Protein AF-A0A8S3C7L0-F1 (afdb_monomer_lite)

Foldseek 3Di:
DVVVVVQLVVLLCCLCPVVVADPVVVPDPHDPVRSVVSSVVSSVVVDPPDQADQDDDPPDRDGDHDGDD

Sequence (69 aa):
LDQHCSVMKKAVLSTIQEHNIKTADIGGTATTTQFIECVLNEIVKMTPTIGFHYEMQKPTLTFRYKNID

Structure (mmCIF, N/CA/C/O backbone):
data_AF-A0A8S3C7L0-F1
#
_entry.id   AF-A0A8S3C7L0-F1
#
loop_
_atom_site.group_PDB
_atom_site.id
_atom_site.type_symbol
_atom_site.label_atom_id
_atom_site.label_alt_id
_atom_site.label_comp_id
_atom_site.label_asym_id
_atom_site.label_entity_id
_atom_site.label_seq_id
_atom_site.pdbx_PDB_ins_code
_atom_site.Cartn_x
_atom_site.Cartn_y
_atom_site.Cartn_z
_atom_site.occupancy
_atom_site.B_iso_or_equiv
_atom_site.auth_seq_id
_atom_site.auth_comp_id
_atom_site.auth_asym_id
_atom_site.auth_atom_id
_atom_site.pdbx_PDB_model_num
ATOM 1 N N . LEU A 1 1 ? 0.785 0.091 -20.539 1.00 73.81 1 LEU A N 1
ATOM 2 C CA . LEU A 1 1 ? -0.411 0.062 -19.666 1.00 73.81 1 LEU A CA 1
ATOM 3 C C . LEU A 1 1 ? -0.348 -1.123 -18.704 1.00 73.81 1 LEU A C 1
ATOM 5 O O . LEU A 1 1 ? -0.329 -0.903 -17.501 1.00 73.81 1 LEU A O 1
ATOM 9 N N . ASP A 1 2 ? -0.180 -2.341 -19.219 1.00 89.62 2 ASP A N 1
ATOM 10 C CA . ASP A 1 2 ? -0.160 -3.589 -18.432 1.00 89.62 2 ASP A CA 1
ATOM 11 C C . ASP A 1 2 ? 0.853 -3.603 -17.282 1.00 89.62 2 ASP A C 1
ATOM 13 O O . ASP A 1 2 ? 0.552 -4.062 -16.180 1.00 89.62 2 ASP A O 1
ATOM 17 N N . GLN A 1 3 ? 2.040 -3.032 -17.501 1.00 86.19 3 GLN A N 1
ATOM 18 C CA . GLN A 1 3 ? 3.058 -2.921 -16.458 1.00 86.19 3 GLN A CA 1
ATOM 19 C C . GLN A 1 3 ? 2.598 -2.048 -15.280 1.00 86.19 3 GLN A C 1
ATOM 21 O O . GLN A 1 3 ? 2.794 -2.436 -14.131 1.00 86.19 3 GLN A O 1
ATOM 26 N N . HIS A 1 4 ? 1.936 -0.915 -15.538 1.00 87.06 4 HIS A N 1
ATOM 27 C CA . HIS A 1 4 ? 1.417 -0.045 -14.476 1.00 87.06 4 HIS A CA 1
ATOM 28 C C . HIS A 1 4 ? 0.307 -0.736 -13.681 1.00 87.06 4 HIS A C 1
ATOM 30 O O . HIS A 1 4 ? 0.329 -0.713 -12.452 1.00 87.06 4 HIS A O 1
ATOM 36 N N . CYS A 1 5 ? -0.614 -1.421 -14.368 1.00 93.19 5 CYS A N 1
ATOM 37 C CA . CYS A 1 5 ? -1.659 -2.208 -13.716 1.00 93.19 5 CYS A CA 1
ATOM 38 C C . CYS A 1 5 ? -1.066 -3.319 -12.834 1.00 93.19 5 CYS A C 1
ATOM 40 O O . CYS A 1 5 ? -1.538 -3.543 -11.720 1.00 93.19 5 CYS A O 1
ATOM 42 N N . SER A 1 6 ? -0.007 -3.988 -13.305 1.00 94.81 6 SER A N 1
ATOM 43 C CA . SER A 1 6 ? 0.694 -5.030 -12.548 1.00 94.81 6 SER A CA 1
ATOM 44 C C . SER A 1 6 ? 1.353 -4.478 -11.281 1.00 94.81 6 SER A C 1
ATOM 46 O O . SER A 1 6 ? 1.188 -5.058 -10.209 1.00 94.81 6 SER A O 1
ATOM 48 N N . VAL A 1 7 ? 2.033 -3.330 -11.375 1.00 94.62 7 VAL A N 1
ATOM 49 C CA . VAL A 1 7 ? 2.647 -2.658 -10.217 1.00 94.62 7 VAL A CA 1
ATOM 50 C C . VAL A 1 7 ? 1.590 -2.255 -9.191 1.00 94.62 7 VAL A C 1
ATOM 52 O O . VAL A 1 7 ? 1.720 -2.606 -8.022 1.00 94.62 7 VAL A O 1
ATOM 55 N N . MET A 1 8 ? 0.507 -1.598 -9.618 1.00 96.00 8 MET A N 1
ATOM 56 C CA . MET A 1 8 ? -0.579 -1.197 -8.714 1.00 96.00 8 MET A CA 1
ATOM 57 C C . MET A 1 8 ? -1.212 -2.399 -8.008 1.00 96.00 8 MET A C 1
ATOM 59 O O . MET A 1 8 ? -1.414 -2.373 -6.796 1.00 96.00 8 MET A O 1
ATOM 63 N N . LYS A 1 9 ? -1.477 -3.483 -8.749 1.00 97.44 9 LYS A N 1
ATOM 64 C CA . LYS A 1 9 ? -2.022 -4.718 -8.177 1.00 97.44 9 LYS A CA 1
ATOM 65 C C . LYS A 1 9 ? -1.077 -5.320 -7.134 1.00 97.44 9 LYS A C 1
ATOM 67 O O . LYS A 1 9 ? -1.534 -5.709 -6.063 1.00 97.44 9 LYS A O 1
ATOM 72 N N . LYS A 1 10 ? 0.222 -5.405 -7.436 1.00 97.38 10 LYS A N 1
ATOM 73 C CA . LYS A 1 10 ? 1.227 -5.942 -6.507 1.00 97.38 10 LYS A CA 1
ATOM 74 C C . LYS A 1 10 ? 1.359 -5.091 -5.249 1.00 97.38 10 LYS A C 1
ATOM 76 O O . LYS A 1 10 ? 1.393 -5.658 -4.165 1.00 97.38 10 LYS A O 1
ATOM 81 N N . ALA A 1 11 ? 1.366 -3.766 -5.385 1.00 97.81 11 ALA A N 1
ATOM 82 C CA . ALA A 1 11 ? 1.450 -2.856 -4.249 1.00 97.81 11 ALA A CA 1
ATOM 83 C C . ALA A 1 11 ? 0.274 -3.047 -3.280 1.00 97.81 11 ALA A C 1
ATOM 85 O O . ALA A 1 11 ? 0.488 -3.247 -2.089 1.00 97.81 11 ALA A O 1
ATOM 86 N N . VAL A 1 12 ? -0.960 -3.099 -3.796 1.00 98.00 12 VAL A N 1
ATOM 87 C CA . VAL A 1 12 ? -2.154 -3.359 -2.971 1.00 98.00 12 VAL A CA 1
ATOM 88 C C . VAL A 1 12 ? -2.077 -4.725 -2.280 1.00 98.00 12 VAL A C 1
ATOM 90 O O . VAL A 1 12 ? -2.387 -4.834 -1.094 1.00 98.00 12 VAL A O 1
ATOM 93 N N . LEU A 1 13 ? -1.646 -5.770 -2.996 1.00 98.19 13 LEU A N 1
ATOM 94 C CA . LEU A 1 13 ? -1.501 -7.105 -2.412 1.00 98.19 13 LEU A CA 1
ATOM 95 C C . LEU A 1 13 ? -0.431 -7.144 -1.315 1.00 98.19 13 LEU A C 1
ATOM 97 O O . LEU A 1 13 ? -0.710 -7.692 -0.254 1.00 98.19 13 LEU A O 1
ATOM 101 N N . SER A 1 14 ? 0.736 -6.525 -1.522 1.00 97.94 14 SER A N 1
ATOM 102 C CA . SER A 1 14 ? 1.791 -6.431 -0.502 1.00 97.94 14 SER A CA 1
ATOM 103 C C . SER A 1 14 ? 1.296 -5.682 0.741 1.00 97.94 14 SER A C 1
ATOM 105 O O . SER A 1 14 ? 1.428 -6.189 1.856 1.00 97.94 14 SER A O 1
ATOM 107 N N . THR A 1 15 ? 0.609 -4.542 0.580 1.00 98.31 15 THR A N 1
ATOM 108 C CA . THR A 1 15 ? -0.001 -3.801 1.701 1.00 98.31 15 THR A CA 1
ATOM 109 C C . THR A 1 15 ? -0.921 -4.685 2.554 1.00 98.31 15 THR A C 1
ATOM 111 O O . THR A 1 15 ? -0.840 -4.663 3.784 1.00 98.31 15 THR A O 1
ATOM 114 N N . ILE A 1 16 ? -1.767 -5.502 1.918 1.00 98.00 16 ILE A N 1
ATOM 115 C CA . ILE A 1 16 ? -2.736 -6.360 2.618 1.00 98.00 16 ILE A CA 1
ATOM 116 C C . ILE A 1 16 ? -2.079 -7.614 3.213 1.00 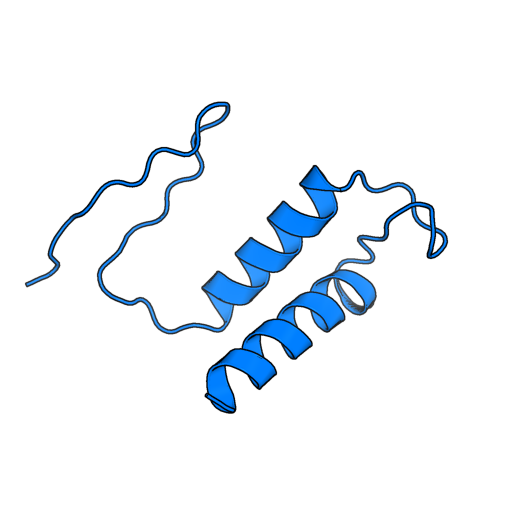98.00 16 ILE A C 1
ATOM 118 O O . ILE A 1 16 ? -2.409 -8.001 4.336 1.00 98.00 16 ILE A O 1
ATOM 122 N N . GLN A 1 17 ? -1.219 -8.291 2.449 1.00 96.88 17 GLN A N 1
ATOM 123 C CA . GLN A 1 17 ? -0.713 -9.630 2.770 1.00 96.88 17 GLN A CA 1
ATOM 124 C C . GLN A 1 17 ? 0.579 -9.593 3.583 1.00 96.88 17 GLN A C 1
ATOM 126 O O . GLN A 1 17 ? 0.716 -10.363 4.529 1.00 96.88 17 GLN A O 1
ATOM 131 N N . GLU A 1 18 ? 1.507 -8.706 3.229 1.00 95.12 18 GLU A N 1
ATOM 132 C CA . GLU A 1 18 ? 2.839 -8.643 3.836 1.00 95.12 18 GLU A CA 1
ATOM 133 C C . GLU A 1 18 ? 2.854 -7.663 5.010 1.00 95.12 18 GLU A C 1
ATOM 135 O O . GLU A 1 18 ? 3.282 -8.013 6.107 1.00 95.12 18 GLU A O 1
ATOM 140 N N . HIS A 1 19 ? 2.319 -6.453 4.810 1.00 94.50 19 HIS A N 1
ATOM 141 C CA . HIS A 1 19 ? 2.286 -5.418 5.854 1.00 94.50 19 HIS A CA 1
ATOM 142 C C . HIS A 1 19 ? 1.097 -5.554 6.809 1.00 94.50 19 HIS A C 1
ATOM 144 O O . HIS A 1 19 ? 1.062 -4.897 7.848 1.00 94.50 19 HIS A O 1
ATOM 150 N N . ASN A 1 20 ? 0.113 -6.395 6.466 1.00 97.44 20 ASN A N 1
ATOM 151 C CA . ASN A 1 20 ? -1.133 -6.584 7.215 1.00 97.44 20 ASN A CA 1
ATOM 152 C C . ASN A 1 20 ? -1.878 -5.260 7.513 1.00 97.44 20 ASN A C 1
ATOM 154 O O . ASN A 1 20 ? -2.588 -5.140 8.512 1.00 97.44 20 ASN A O 1
ATOM 158 N N . ILE A 1 21 ? -1.732 -4.262 6.635 1.00 98.06 21 ILE A N 1
ATOM 159 C CA . ILE A 1 21 ? -2.430 -2.978 6.723 1.00 98.06 21 ILE A CA 1
ATOM 160 C C . ILE A 1 21 ? -3.779 -3.144 6.021 1.00 98.06 21 ILE A C 1
ATOM 162 O O . ILE A 1 21 ? -3.854 -3.316 4.805 1.00 98.06 21 ILE A O 1
ATOM 166 N N . LYS A 1 22 ? -4.862 -3.119 6.798 1.00 98.44 22 LYS A N 1
ATOM 167 C CA . LYS A 1 22 ? -6.229 -3.395 6.337 1.00 98.44 22 LYS A CA 1
ATOM 168 C C . LYS A 1 22 ? -7.195 -2.375 6.921 1.00 98.44 22 LYS A C 1
ATOM 170 O O . LYS A 1 22 ? -7.081 -2.028 8.097 1.00 98.44 22 LYS A O 1
ATOM 175 N N . THR A 1 23 ? -8.143 -1.918 6.118 1.00 98.31 23 THR A N 1
ATOM 176 C CA . THR A 1 23 ? -9.240 -1.053 6.562 1.00 98.31 23 THR A CA 1
ATOM 177 C C . THR A 1 23 ? -10.353 -1.871 7.223 1.00 98.31 23 THR A C 1
ATOM 179 O O . THR A 1 23 ? -10.377 -3.103 7.145 1.00 98.31 23 THR A O 1
ATOM 182 N N . ALA A 1 24 ? -11.260 -1.191 7.926 1.00 98.31 24 ALA A N 1
ATOM 183 C CA . ALA A 1 24 ? -12.296 -1.835 8.737 1.00 98.31 24 ALA A CA 1
ATOM 184 C C . ALA A 1 24 ? -13.242 -2.747 7.934 1.00 98.31 24 ALA A C 1
ATOM 186 O O . ALA A 1 24 ? -13.656 -3.788 8.437 1.00 98.31 24 ALA A O 1
ATOM 187 N N . ASP A 1 25 ? -13.536 -2.404 6.680 1.00 97.81 25 ASP A N 1
ATOM 188 C CA . ASP A 1 25 ? -14.413 -3.167 5.781 1.00 97.81 25 ASP A CA 1
ATOM 189 C C . ASP A 1 25 ? -13.862 -4.554 5.410 1.00 97.81 25 ASP A C 1
ATOM 191 O O . ASP A 1 25 ? -14.634 -5.460 5.103 1.00 97.81 25 ASP A O 1
ATOM 195 N N . ILE A 1 26 ? -12.545 -4.748 5.516 1.00 96.81 26 ILE A N 1
ATOM 196 C CA . ILE A 1 26 ? -11.869 -6.036 5.297 1.00 96.81 26 ILE A CA 1
ATOM 197 C C . ILE A 1 26 ? -11.243 -6.601 6.585 1.00 96.81 26 ILE A C 1
ATOM 199 O O . ILE A 1 26 ? -10.342 -7.441 6.531 1.00 96.81 26 ILE A O 1
ATOM 203 N N . GLY A 1 27 ? -11.718 -6.153 7.753 1.00 96.69 27 GLY A N 1
ATOM 204 C CA . GLY A 1 27 ? -11.358 -6.722 9.057 1.00 96.69 27 GLY A CA 1
ATOM 205 C C . GLY A 1 27 ? -10.061 -6.194 9.674 1.00 96.69 27 GLY A C 1
ATOM 206 O O . GLY A 1 27 ? -9.462 -6.879 10.501 1.00 96.69 27 GLY A O 1
ATOM 207 N N . GLY A 1 28 ? -9.600 -5.008 9.277 1.00 97.75 28 GLY A N 1
ATOM 208 C CA . GLY A 1 28 ? -8.469 -4.334 9.915 1.00 97.75 28 GLY A CA 1
ATOM 209 C C . GLY A 1 28 ? -8.858 -3.106 10.734 1.00 97.75 28 GLY A C 1
ATOM 210 O O . GLY A 1 28 ? -10.028 -2.828 10.977 1.00 97.75 28 GLY A O 1
ATOM 211 N N . THR A 1 29 ? -7.849 -2.355 11.166 1.00 98.12 29 THR A N 1
ATOM 212 C CA . THR A 1 29 ? -8.007 -1.127 11.965 1.00 98.12 29 THR A CA 1
ATOM 213 C C . THR A 1 29 ? -7.311 0.082 11.342 1.00 98.12 29 THR A C 1
ATOM 215 O O . THR A 1 29 ? -7.330 1.168 11.921 1.00 98.12 29 THR A O 1
ATOM 218 N N . ALA A 1 30 ? -6.692 -0.080 10.168 1.00 98.31 30 ALA A N 1
ATOM 219 C CA . ALA A 1 30 ? -6.015 1.010 9.488 1.00 98.31 30 ALA A CA 1
ATOM 220 C C . ALA A 1 30 ? -7.029 2.025 8.951 1.00 98.31 30 ALA A C 1
ATOM 222 O O . ALA A 1 30 ? -8.087 1.677 8.422 1.00 98.31 30 ALA A O 1
ATOM 223 N N . THR A 1 31 ? -6.670 3.299 9.045 1.00 98.31 31 THR A N 1
ATOM 224 C CA . THR A 1 31 ? -7.376 4.378 8.351 1.00 98.31 31 THR A CA 1
ATOM 225 C C . THR A 1 31 ? -7.096 4.326 6.850 1.00 98.31 31 THR A C 1
ATOM 227 O O . THR A 1 31 ? -6.064 3.809 6.413 1.00 98.31 31 THR A O 1
ATOM 230 N N . THR A 1 32 ? -7.967 4.942 6.047 1.00 98.00 32 THR A N 1
ATOM 231 C CA . THR A 1 32 ? -7.749 5.098 4.600 1.00 98.00 32 THR A CA 1
ATOM 232 C C . THR A 1 32 ? -6.404 5.761 4.292 1.00 98.00 32 THR A C 1
ATOM 234 O O . THR A 1 32 ? -5.708 5.334 3.374 1.00 98.00 32 THR A O 1
ATOM 237 N N . THR A 1 33 ? -6.000 6.757 5.089 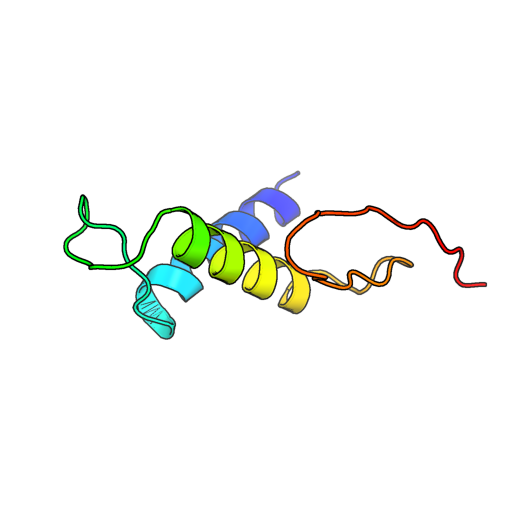1.00 97.75 33 THR A N 1
ATOM 238 C CA . THR A 1 33 ? -4.706 7.440 4.947 1.0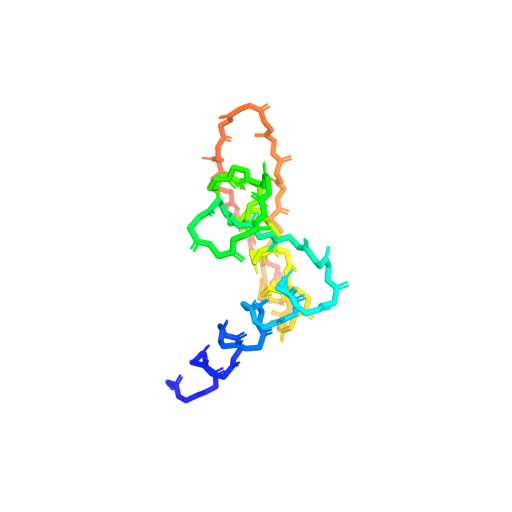0 97.75 33 THR A CA 1
ATOM 239 C C . THR A 1 33 ? -3.533 6.486 5.162 1.00 97.75 33 THR A C 1
ATOM 241 O O . THR A 1 33 ? -2.626 6.443 4.341 1.00 97.75 33 THR A O 1
ATO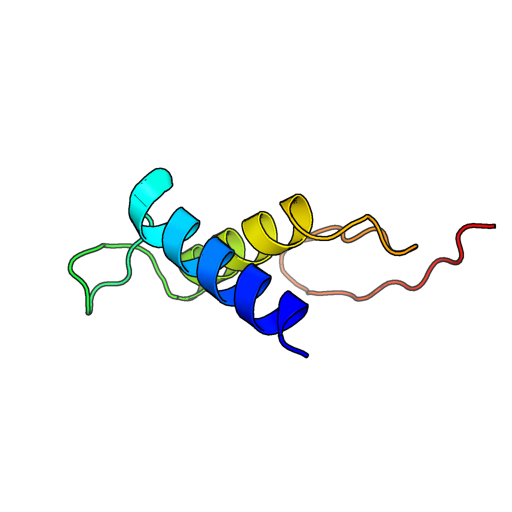M 244 N N . GLN A 1 34 ? -3.561 5.675 6.221 1.00 96.69 34 GLN A N 1
ATOM 245 C CA . GLN A 1 34 ? -2.493 4.702 6.488 1.00 96.69 34 GLN A CA 1
ATOM 246 C C . GLN A 1 34 ? -2.404 3.635 5.393 1.00 96.69 34 GLN A C 1
ATOM 248 O O . GLN A 1 34 ? -1.309 3.252 4.984 1.00 96.69 34 GLN A O 1
ATOM 253 N N . PHE A 1 35 ? -3.556 3.174 4.899 1.00 98.38 35 PHE A N 1
ATOM 254 C CA . PHE A 1 35 ? -3.606 2.214 3.805 1.00 98.38 35 PHE A CA 1
ATOM 255 C C . PHE A 1 35 ? -2.982 2.793 2.530 1.00 98.38 35 PHE A C 1
ATOM 257 O O . PHE A 1 35 ? -2.085 2.179 1.954 1.00 98.38 35 PHE A O 1
ATOM 264 N N . ILE A 1 36 ? -3.395 3.996 2.113 1.00 97.62 36 ILE A N 1
ATOM 265 C CA . ILE A 1 36 ? -2.892 4.593 0.870 1.00 97.62 36 ILE A CA 1
ATOM 266 C C . ILE A 1 36 ? -1.424 5.026 0.973 1.00 97.62 36 ILE A C 1
ATOM 268 O O . ILE A 1 36 ? -0.688 4.850 0.006 1.00 97.62 36 ILE A O 1
ATOM 272 N N . GLU A 1 37 ? -0.963 5.516 2.133 1.00 96.69 37 GLU A N 1
ATOM 273 C CA . GLU A 1 37 ? 0.460 5.809 2.375 1.00 96.69 37 GLU A CA 1
ATOM 274 C C . GLU A 1 37 ? 1.316 4.547 2.157 1.00 96.69 37 GLU A C 1
ATOM 276 O O . GLU A 1 37 ? 2.350 4.603 1.489 1.00 96.69 37 GLU A O 1
ATOM 281 N N . CYS A 1 38 ? 0.868 3.387 2.653 1.00 96.56 38 CYS A N 1
ATOM 282 C CA . CYS A 1 38 ? 1.568 2.119 2.451 1.00 96.56 38 CYS A CA 1
ATOM 283 C C . CYS A 1 38 ? 1.571 1.683 0.976 1.00 96.56 38 CYS A C 1
ATOM 285 O O . CYS A 1 38 ? 2.632 1.348 0.449 1.00 96.56 38 CYS A O 1
ATOM 287 N N . VAL A 1 39 ? 0.425 1.755 0.286 1.00 97.38 39 VAL A N 1
ATOM 288 C CA . VAL A 1 39 ? 0.335 1.412 -1.147 1.00 97.38 39 VAL A CA 1
ATOM 289 C C . VAL A 1 39 ? 1.274 2.283 -1.984 1.00 97.38 39 VAL A C 1
ATOM 291 O O . VAL A 1 39 ? 1.984 1.769 -2.846 1.00 97.38 39 VAL A O 1
ATOM 294 N N . LEU A 1 40 ? 1.315 3.594 -1.729 1.00 95.62 40 LEU A N 1
ATOM 295 C CA . LEU A 1 40 ? 2.204 4.512 -2.446 1.00 95.62 40 LEU A CA 1
ATOM 296 C C . LEU A 1 40 ? 3.680 4.184 -2.194 1.00 95.62 40 LEU A C 1
ATOM 298 O O . LEU A 1 40 ? 4.464 4.159 -3.143 1.00 95.62 40 LEU A O 1
ATOM 302 N N . ASN A 1 41 ? 4.051 3.868 -0.951 1.00 93.56 41 ASN A N 1
ATOM 303 C CA . ASN A 1 41 ? 5.411 3.440 -0.623 1.00 93.56 41 ASN A CA 1
ATOM 304 C C . ASN A 1 41 ? 5.804 2.147 -1.359 1.00 93.56 41 ASN A C 1
ATOM 306 O O . ASN A 1 41 ? 6.930 2.040 -1.841 1.00 93.56 41 ASN A O 1
ATOM 310 N N . GLU A 1 42 ? 4.890 1.181 -1.485 1.00 95.44 42 GLU A N 1
ATOM 311 C CA . GLU A 1 42 ? 5.132 -0.046 -2.255 1.00 95.44 42 GLU A CA 1
ATOM 312 C C . GLU A 1 42 ? 5.278 0.223 -3.757 1.00 95.44 42 GLU A C 1
ATOM 314 O O . GLU A 1 42 ? 6.174 -0.329 -4.396 1.00 95.44 42 GLU A O 1
ATOM 319 N N . ILE A 1 43 ? 4.478 1.133 -4.325 1.00 93.50 43 ILE A N 1
ATOM 320 C CA . ILE A 1 43 ? 4.638 1.554 -5.725 1.00 93.50 43 ILE A CA 1
ATOM 321 C C . ILE A 1 43 ? 6.038 2.136 -5.948 1.00 93.50 43 ILE A C 1
ATOM 323 O O . ILE A 1 43 ? 6.716 1.711 -6.880 1.00 93.50 43 ILE A O 1
ATOM 327 N N . VAL A 1 44 ? 6.498 3.040 -5.075 1.00 90.56 44 VAL A N 1
ATOM 328 C CA . VAL A 1 44 ? 7.820 3.684 -5.193 1.00 90.56 44 VAL A CA 1
ATOM 329 C C . VAL A 1 44 ? 8.959 2.661 -5.190 1.00 90.56 44 VAL A C 1
ATOM 331 O O . VAL A 1 44 ? 9.903 2.812 -5.960 1.00 90.56 44 VAL A O 1
ATOM 334 N N . LYS A 1 45 ? 8.868 1.591 -4.388 1.00 89.62 45 LYS A N 1
ATOM 335 C CA . LYS A 1 45 ? 9.873 0.509 -4.370 1.00 89.62 45 LYS A CA 1
ATOM 336 C C . LYS A 1 45 ? 9.912 -0.303 -5.667 1.00 89.62 45 LYS A C 1
ATOM 338 O O . LYS A 1 45 ? 10.950 -0.863 -6.008 1.00 89.62 45 LYS A O 1
ATOM 343 N N . MET A 1 46 ? 8.776 -0.422 -6.354 1.00 89.56 46 MET A N 1
ATOM 344 C CA . MET A 1 46 ? 8.608 -1.268 -7.543 1.00 89.56 46 MET A CA 1
ATOM 345 C C . MET A 1 46 ? 8.779 -0.504 -8.858 1.00 89.56 46 MET A C 1
ATOM 347 O O . MET A 1 46 ? 8.964 -1.120 -9.910 1.00 89.56 46 MET A O 1
ATOM 351 N N . THR A 1 47 ? 8.687 0.823 -8.827 1.00 83.06 47 THR A N 1
ATOM 352 C CA . THR A 1 47 ? 8.933 1.670 -9.992 1.00 83.06 47 THR A CA 1
ATOM 353 C C . THR A 1 47 ? 10.391 2.111 -10.028 1.00 83.06 47 THR A C 1
ATOM 355 O O . THR A 1 47 ? 10.908 2.542 -8.998 1.00 83.06 47 THR A O 1
ATOM 358 N N . PRO A 1 48 ? 11.063 2.062 -11.192 1.00 70.62 48 PRO A N 1
ATOM 359 C CA . PRO A 1 48 ? 12.383 2.662 -11.322 1.00 70.62 48 PRO A CA 1
ATOM 360 C C . PRO A 1 48 ? 12.311 4.146 -10.961 1.00 70.62 48 PRO A C 1
ATOM 362 O O . PRO A 1 48 ? 11.302 4.800 -11.235 1.00 70.62 48 PRO A O 1
ATOM 365 N N . THR A 1 49 ? 13.380 4.674 -10.365 1.00 66.12 49 THR A N 1
ATOM 366 C CA . THR A 1 49 ? 13.506 6.097 -10.049 1.00 66.12 49 THR A CA 1
ATOM 367 C C . THR A 1 49 ? 13.459 6.902 -11.345 1.00 66.12 49 THR A C 1
ATOM 369 O O . THR A 1 49 ? 14.468 7.108 -12.012 1.00 66.12 49 THR A O 1
ATOM 372 N N . ILE A 1 50 ? 12.271 7.348 -11.735 1.00 60.34 50 ILE A N 1
ATOM 373 C CA . ILE A 1 50 ? 12.119 8.400 -12.733 1.00 60.34 50 ILE A CA 1
ATOM 374 C C . ILE A 1 50 ? 12.544 9.658 -12.000 1.00 60.34 50 ILE A C 1
ATOM 376 O O . ILE A 1 50 ? 11.848 9.967 -11.050 1.00 60.34 50 ILE A O 1
ATOM 380 N N . GLY A 1 51 ? 13.657 10.298 -12.378 1.00 49.50 51 GLY A N 1
ATOM 381 C CA . GLY A 1 51 ? 14.048 11.711 -12.178 1.00 49.50 51 GLY A CA 1
ATOM 382 C C . GLY A 1 51 ? 13.401 12.615 -11.107 1.00 49.50 51 GLY A C 1
ATOM 383 O O . GLY A 1 51 ? 13.443 13.823 -11.262 1.00 49.50 51 GLY A O 1
ATOM 384 N N . PHE A 1 52 ? 12.766 12.105 -10.061 1.00 50.31 52 PHE A N 1
ATOM 385 C CA . PHE A 1 52 ? 11.801 12.807 -9.229 1.00 50.31 52 PHE A CA 1
ATOM 386 C C . PHE A 1 52 ? 11.945 12.270 -7.814 1.00 50.31 52 PHE A C 1
ATOM 388 O O . PHE A 1 52 ? 11.588 11.135 -7.496 1.00 50.31 52 PHE A O 1
ATOM 395 N N . HIS A 1 53 ? 12.518 13.110 -6.962 1.00 47.56 53 HIS A N 1
ATOM 396 C CA . HIS A 1 53 ? 12.617 12.851 -5.539 1.00 47.56 53 HIS A CA 1
ATOM 397 C C . HIS A 1 53 ? 11.260 13.168 -4.903 1.00 47.56 53 HIS A C 1
ATOM 399 O O . HIS A 1 53 ? 10.814 14.317 -4.927 1.00 47.56 53 HIS A O 1
ATOM 405 N N . TYR A 1 54 ? 10.586 12.152 -4.370 1.00 48.78 54 TYR A N 1
ATOM 406 C CA . TYR A 1 54 ? 9.369 12.337 -3.589 1.00 48.78 54 TYR A CA 1
ATOM 407 C C . TYR A 1 54 ? 9.734 12.417 -2.104 1.00 48.78 54 TYR A C 1
ATOM 409 O O . TYR A 1 54 ? 10.132 11.420 -1.506 1.00 48.78 54 TYR A O 1
ATOM 417 N N . GLU A 1 55 ? 9.592 13.602 -1.508 1.00 48.78 55 GLU A N 1
ATOM 418 C CA . GLU A 1 55 ? 9.679 13.784 -0.058 1.00 48.78 55 GLU A CA 1
ATOM 419 C C . GLU A 1 55 ? 8.277 13.971 0.526 1.00 48.78 55 GLU A C 1
ATOM 421 O O . GLU A 1 55 ? 7.587 14.954 0.241 1.00 48.78 55 GLU A O 1
ATOM 426 N N . MET A 1 56 ? 7.859 13.039 1.385 1.00 41.88 56 MET A N 1
ATOM 427 C CA . MET A 1 56 ? 6.681 13.222 2.231 1.00 41.88 56 MET A CA 1
ATOM 428 C C . MET A 1 56 ? 7.010 14.228 3.339 1.00 41.88 56 MET A C 1
ATOM 430 O O . MET A 1 56 ? 7.619 13.876 4.347 1.00 41.88 56 MET A O 1
ATOM 434 N N . GLN A 1 57 ? 6.570 15.477 3.188 1.00 44.09 57 GLN A N 1
ATOM 435 C CA . GLN A 1 57 ? 6.499 16.428 4.299 1.00 44.09 57 GLN A CA 1
ATOM 436 C C . GLN A 1 57 ? 5.037 16.559 4.749 1.00 44.09 57 GLN A C 1
ATOM 438 O O . GLN A 1 57 ? 4.187 17.071 4.020 1.00 44.09 57 GLN A O 1
ATOM 443 N N . LYS A 1 58 ? 4.714 16.072 5.954 1.00 52.12 58 LYS A N 1
ATOM 444 C CA . LYS A 1 58 ? 3.402 16.326 6.580 1.00 52.12 58 LYS A CA 1
ATOM 445 C C . LYS A 1 58 ? 3.296 17.816 6.969 1.00 52.12 58 LYS A C 1
ATOM 447 O O . LYS A 1 58 ? 4.287 18.348 7.466 1.00 52.12 58 LYS A O 1
ATOM 452 N N . PRO A 1 59 ? 2.132 18.488 6.813 1.00 54.81 59 PRO A N 1
ATOM 453 C CA . PRO A 1 59 ? 0.833 17.971 6.372 1.00 54.81 59 PRO A CA 1
ATOM 454 C C . PRO A 1 59 ? 0.444 18.340 4.922 1.00 54.81 59 PRO A C 1
ATOM 456 O O . PRO A 1 59 ? -0.714 18.158 4.557 1.00 54.81 59 PRO A O 1
ATOM 459 N N . THR A 1 60 ? 1.360 18.828 4.080 1.00 44.56 60 THR A N 1
ATOM 460 C CA . THR A 1 60 ? 1.008 19.305 2.729 1.00 44.56 60 THR A CA 1
ATOM 461 C C . THR A 1 60 ? 1.813 18.574 1.663 1.00 44.56 60 THR A C 1
ATOM 463 O O . THR A 1 60 ? 3.011 18.811 1.503 1.00 44.56 60 THR A O 1
ATOM 466 N N . LEU A 1 61 ? 1.135 17.721 0.888 1.00 45.56 61 LEU A N 1
ATOM 467 C CA . LEU A 1 61 ? 1.683 17.114 -0.327 1.00 45.56 61 LEU A CA 1
ATOM 468 C C . LEU A 1 61 ? 2.111 18.228 -1.292 1.00 45.56 61 LEU A C 1
ATOM 470 O O . LEU A 1 61 ? 1.276 18.863 -1.932 1.00 45.56 61 LEU A O 1
ATOM 474 N N . THR A 1 62 ? 3.416 18.478 -1.375 1.00 46.19 62 THR A N 1
ATOM 475 C CA . THR A 1 62 ? 3.995 19.480 -2.274 1.00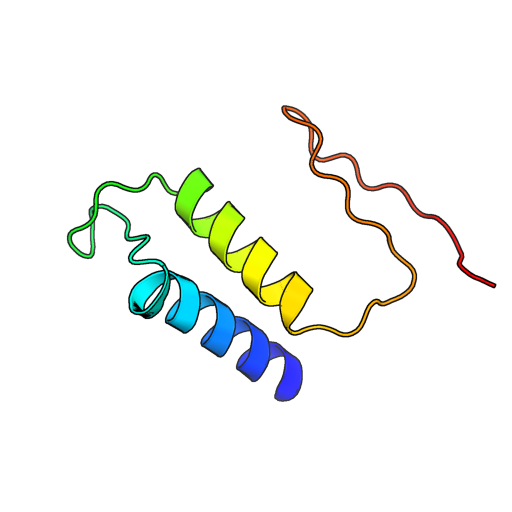 46.19 62 THR A CA 1
ATOM 476 C C . THR A 1 62 ? 4.807 18.761 -3.341 1.00 46.19 62 THR A C 1
ATOM 478 O O . THR A 1 62 ? 5.824 18.142 -3.038 1.00 46.19 62 THR A O 1
ATOM 481 N N . PHE A 1 63 ? 4.373 18.845 -4.597 1.00 44.91 63 PHE A N 1
ATOM 482 C CA . PHE A 1 63 ? 5.111 18.290 -5.730 1.00 44.91 63 PHE A CA 1
ATOM 483 C C . PHE A 1 63 ? 6.229 19.263 -6.127 1.00 44.91 63 PHE A C 1
ATOM 485 O O . PHE A 1 63 ? 5.947 20.384 -6.551 1.00 44.91 63 PHE A O 1
ATOM 492 N N . ARG A 1 64 ? 7.500 18.863 -5.981 1.00 47.16 64 ARG A N 1
ATOM 493 C CA . ARG A 1 64 ? 8.651 19.645 -6.463 1.00 47.16 64 ARG A CA 1
ATOM 494 C C . ARG A 1 64 ? 9.303 18.953 -7.656 1.00 47.16 64 ARG A C 1
ATOM 496 O O . ARG A 1 64 ? 9.725 17.806 -7.564 1.00 47.16 64 ARG A O 1
ATOM 503 N N . TYR A 1 65 ? 9.385 19.677 -8.768 1.00 45.81 65 TYR A N 1
ATOM 504 C CA . TYR A 1 65 ? 10.080 19.256 -9.980 1.00 45.81 65 TYR A CA 1
ATOM 505 C C . TYR A 1 65 ? 11.584 19.507 -9.832 1.00 45.81 65 TYR A C 1
ATOM 507 O O . TYR A 1 65 ? 11.988 20.624 -9.501 1.00 45.81 65 TYR A O 1
ATOM 515 N N . LYS A 1 66 ? 12.421 18.502 -10.100 1.00 44.22 66 LYS A N 1
ATOM 516 C CA . LYS A 1 66 ? 13.867 18.693 -10.249 1.00 44.22 66 LYS A CA 1
ATOM 517 C C . LYS A 1 66 ? 14.363 17.791 -11.374 1.00 44.22 66 LYS A C 1
ATOM 519 O O . LYS A 1 66 ? 14.210 16.585 -11.273 1.00 44.22 66 LYS A O 1
ATOM 524 N N . ASN A 1 67 ? 14.918 18.375 -12.434 1.00 35.44 67 ASN A N 1
ATOM 525 C CA . ASN A 1 67 ? 15.593 17.604 -13.478 1.00 35.44 67 ASN A CA 1
ATOM 526 C C . ASN A 1 67 ? 16.821 16.910 -12.883 1.00 35.44 67 ASN A C 1
ATOM 528 O O . ASN A 1 67 ? 17.543 17.518 -12.088 1.00 35.44 67 ASN A O 1
ATOM 532 N N . ILE A 1 68 ? 17.039 15.658 -13.272 1.00 51.72 68 ILE A N 1
ATOM 533 C CA . ILE A 1 68 ? 18.305 14.957 -13.068 1.00 51.72 68 ILE A CA 1
ATOM 534 C C . ILE A 1 68 ? 18.952 14.886 -14.451 1.00 51.72 68 ILE A C 1
ATOM 536 O O . ILE A 1 68 ? 18.340 14.318 -15.357 1.00 51.72 68 ILE A O 1
ATOM 540 N N . ASP A 1 69 ? 20.104 15.543 -14.602 1.00 48.75 69 ASP A N 1
ATOM 541 C CA . ASP A 1 69 ? 20.957 15.477 -15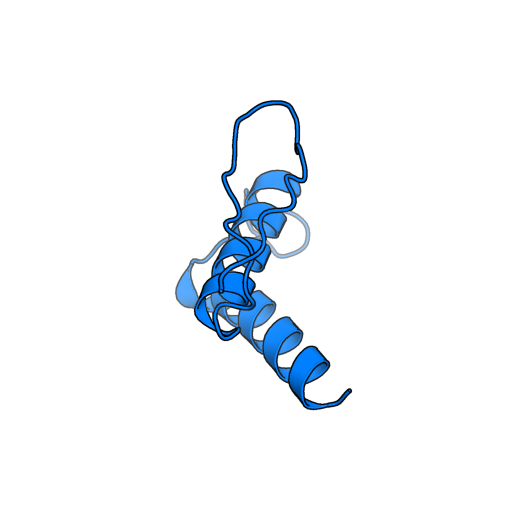.798 1.00 48.75 69 ASP A CA 1
ATOM 542 C C . ASP A 1 69 ? 21.564 14.076 -15.980 1.00 48.75 69 ASP A C 1
ATOM 544 O O . ASP A 1 69 ? 21.912 13.442 -14.951 1.00 48.75 69 ASP A O 1
#

pLDDT: mean 80.56, std 22.03, range [35.44, 98.44]

Organism: NCBI:txid392030

Radius of gyration: 13.97 Å; chains: 1; bounding box: 35×29×32 Å

Secondary structure (DSSP, 8-state):
-HHHHHHHHHHHHHHHHTS----GGGT----HHHHHHHHHHHHHHHS---S------TT----------